Protein AF-A0A9D2IF28-F1 (afdb_monomer)

pLDDT: mean 90.09, std 9.82, range [51.66, 98.56]

Organism: NCBI:txid2838504

InterPro domains:
  IPR001387 Cro/C1-type, helix-turn-helix domain [PF01381] (51-102)
  IPR001387 Cro/C1-type, helix-turn-helix domain [PS50943] (50-104)
  IPR001387 Cro/C1-type, helix-turn-helix domain [SM00530] (49-104)
  IPR001387 Cro/C1-type, helix-turn-helix domain [cd00093] (47-102)
  IPR010982 Lambda repressor-like, DNA-binding domain superfamily [G3DSA:1.10.260.40] (36-106)
  IPR010982 Lambda repressor-like, DNA-binding domain superfamily [SSF47413] (42-106)

Foldseek 3Di:
DKDFLLRLCPVCLVVLQVVVVLPDDPVLSVVLRRDIDDPLLQQQLLLCLLVLLCVLVVHDLVRLCVQLVNDSVRNVCSNRSNDHDDPSSQVSSCVVLVADSSVSNSLSSCVVVVDNCNSVSVSRNVVSVVVVVVVVVVVVVVVPD

Structure (mmCIF, N/CA/C/O backbone):
data_AF-A0A9D2IF28-F1
#
_entry.id   AF-A0A9D2IF28-F1
#
loop_
_atom_site.group_PDB
_atom_site.id
_atom_site.type_symbol
_atom_site.label_atom_id
_atom_site.label_alt_id
_atom_site.label_comp_id
_atom_site.label_asym_id
_atom_site.label_entity_id
_atom_site.label_seq_id
_atom_site.pdbx_PDB_ins_code
_atom_site.Cartn_x
_atom_site.Cartn_y
_atom_site.Cartn_z
_atom_site.occupancy
_atom_site.B_iso_or_equiv
_atom_site.auth_seq_id
_atom_site.auth_comp_id
_atom_site.auth_asym_id
_atom_site.auth_atom_id
_atom_site.pdbx_PDB_model_num
ATOM 1 N N . MET A 1 1 ? 21.427 -6.008 -1.074 1.00 81.94 1 MET A N 1
ATOM 2 C CA . MET A 1 1 ? 20.832 -7.349 -0.879 1.00 81.94 1 MET A CA 1
ATOM 3 C C . MET A 1 1 ? 19.540 -7.376 -1.672 1.00 81.94 1 MET A C 1
ATOM 5 O O . MET A 1 1 ? 18.846 -6.370 -1.633 1.00 81.94 1 MET A O 1
ATOM 9 N N . LYS A 1 2 ? 19.264 -8.449 -2.416 1.00 89.88 2 LYS A N 1
ATOM 10 C CA . LYS A 1 2 ? 17.997 -8.620 -3.137 1.00 89.88 2 LYS A CA 1
ATOM 11 C C . LYS A 1 2 ? 17.167 -9.693 -2.448 1.00 89.88 2 LYS A C 1
ATOM 13 O O . LYS A 1 2 ? 17.747 -10.645 -1.932 1.00 89.88 2 LYS A O 1
ATOM 18 N N . LEU A 1 3 ? 15.854 -9.511 -2.434 1.00 90.31 3 LEU A N 1
ATOM 19 C CA . LEU A 1 3 ? 14.891 -10.450 -1.866 1.00 90.31 3 LEU A CA 1
ATOM 20 C C . LEU A 1 3 ? 13.805 -10.735 -2.894 1.00 90.31 3 LEU A C 1
ATOM 22 O O . LEU A 1 3 ? 13.373 -9.830 -3.603 1.00 90.31 3 LEU A O 1
ATOM 26 N N . LYS A 1 4 ? 13.328 -11.971 -2.962 1.00 92.88 4 LYS A N 1
ATOM 27 C CA . LYS A 1 4 ? 12.144 -12.299 -3.758 1.00 92.88 4 LYS A CA 1
ATOM 28 C C . LYS A 1 4 ? 10.881 -11.828 -3.049 1.00 92.88 4 LYS A C 1
ATOM 30 O O . LYS A 1 4 ? 10.791 -11.879 -1.823 1.00 92.88 4 LYS A O 1
ATOM 35 N N . VAL A 1 5 ? 9.852 -11.451 -3.805 1.00 88.25 5 VAL A N 1
ATOM 36 C CA . VAL A 1 5 ? 8.537 -11.093 -3.237 1.00 88.25 5 VAL A CA 1
ATOM 37 C C . VAL A 1 5 ? 7.971 -12.212 -2.357 1.00 88.25 5 VAL A C 1
ATOM 39 O O . VAL A 1 5 ? 7.410 -11.933 -1.300 1.00 88.25 5 VAL A O 1
ATOM 42 N N . SER A 1 6 ? 8.163 -13.480 -2.728 1.00 87.81 6 SER A N 1
ATOM 43 C CA . SER A 1 6 ? 7.775 -14.627 -1.894 1.00 87.81 6 SER A CA 1
ATOM 44 C C . SER A 1 6 ? 8.464 -14.650 -0.523 1.00 87.81 6 SER A C 1
ATOM 46 O O . SER A 1 6 ? 7.876 -15.096 0.459 1.00 87.81 6 SER A O 1
ATOM 48 N N . GLU A 1 7 ? 9.705 -14.168 -0.437 1.00 88.12 7 GLU A N 1
ATOM 49 C CA . GLU A 1 7 ? 10.459 -14.085 0.820 1.00 88.12 7 GLU A CA 1
ATOM 50 C C . GLU A 1 7 ? 9.952 -12.930 1.685 1.00 88.12 7 GLU A C 1
ATOM 52 O O . GLU A 1 7 ? 9.840 -13.083 2.899 1.00 88.12 7 GLU A O 1
ATOM 57 N N . VAL A 1 8 ? 9.564 -11.813 1.058 1.00 85.69 8 VAL A N 1
ATOM 58 C CA . VAL A 1 8 ? 8.895 -10.693 1.738 1.00 85.69 8 VAL A CA 1
ATOM 59 C C . VAL A 1 8 ? 7.534 -11.127 2.282 1.00 85.69 8 VAL A C 1
ATOM 61 O O . VAL A 1 8 ? 7.204 -10.819 3.420 1.00 85.69 8 VAL A O 1
ATOM 64 N N . LEU A 1 9 ? 6.748 -11.867 1.495 1.00 84.06 9 LEU A N 1
ATOM 65 C CA . LEU A 1 9 ? 5.428 -12.355 1.901 1.00 84.06 9 LEU A CA 1
ATOM 66 C C . LEU A 1 9 ? 5.487 -13.389 3.026 1.00 84.06 9 LEU A C 1
ATOM 68 O O . LEU A 1 9 ? 4.553 -13.467 3.827 1.00 84.06 9 LEU A O 1
ATOM 72 N N . GLY A 1 10 ? 6.538 -14.210 3.083 1.00 85.38 10 GLY A N 1
ATOM 73 C CA . GLY A 1 10 ? 6.688 -15.253 4.094 1.00 85.38 10 GLY A CA 1
ATOM 74 C C . GLY A 1 10 ? 5.432 -16.128 4.200 1.00 85.38 10 GLY A C 1
ATOM 75 O O . GLY A 1 10 ? 4.989 -16.733 3.218 1.00 85.38 10 GLY A O 1
ATOM 76 N N . PHE A 1 11 ? 4.815 -16.149 5.388 1.00 76.12 11 PHE A N 1
ATOM 77 C CA . PHE A 1 11 ? 3.597 -16.919 5.683 1.00 76.12 11 PHE A CA 1
ATOM 78 C C . PHE A 1 11 ? 2.383 -16.539 4.815 1.00 76.12 11 PHE A C 1
ATOM 80 O O . PHE A 1 11 ? 1.458 -17.341 4.674 1.00 76.12 11 PHE A O 1
ATOM 87 N N . TYR A 1 12 ? 2.373 -15.349 4.207 1.00 79.12 12 TYR A N 1
ATOM 88 C CA . TYR A 1 12 ? 1.276 -14.885 3.356 1.00 79.12 12 TYR A CA 1
ATOM 89 C C . TYR A 1 12 ? 1.292 -15.473 1.941 1.00 79.12 12 TYR A C 1
ATOM 91 O O . TYR A 1 12 ? 0.283 -15.386 1.241 1.00 79.12 12 TYR A O 1
ATOM 99 N N . THR A 1 13 ? 2.378 -16.128 1.522 1.00 76.94 13 THR A N 1
ATOM 100 C CA . THR A 1 13 ? 2.498 -16.704 0.170 1.00 76.94 13 THR A CA 1
ATOM 101 C C . THR A 1 13 ? 1.370 -17.695 -0.134 1.00 76.94 13 THR A C 1
ATOM 103 O O . THR A 1 13 ? 0.762 -17.641 -1.199 1.00 76.94 13 THR A O 1
ATOM 106 N N . ALA A 1 14 ? 1.012 -18.555 0.826 1.00 74.88 14 ALA A N 1
ATOM 107 C CA . ALA A 1 14 ? -0.085 -19.509 0.657 1.00 74.88 14 ALA A CA 1
ATOM 108 C C . ALA A 1 14 ? -1.455 -18.820 0.508 1.00 74.88 14 ALA A C 1
ATOM 110 O O . ALA A 1 14 ? -2.314 -19.302 -0.227 1.00 74.88 14 ALA A O 1
ATOM 111 N N . VAL A 1 15 ? -1.657 -17.678 1.175 1.00 73.56 15 VAL A N 1
ATOM 112 C CA . VAL A 1 15 ? -2.891 -16.883 1.058 1.00 73.56 15 VAL A CA 1
ATOM 113 C C . VAL A 1 15 ? -3.026 -16.336 -0.360 1.00 73.56 15 VAL A C 1
ATOM 115 O O . VAL A 1 15 ? -4.088 -16.456 -0.963 1.00 73.56 15 VAL A O 1
ATOM 118 N N . VAL A 1 16 ? -1.931 -15.801 -0.903 1.00 74.56 16 VAL A N 1
ATOM 119 C CA . VAL A 1 16 ? -1.864 -15.280 -2.273 1.00 74.56 16 VAL A CA 1
ATOM 120 C C . VAL A 1 16 ? -2.085 -16.396 -3.304 1.00 74.56 16 VAL A C 1
ATOM 122 O O . VAL A 1 16 ? -2.890 -16.240 -4.216 1.00 74.56 16 VAL A O 1
ATOM 125 N N . MET A 1 17 ? -1.454 -17.559 -3.123 1.00 72.19 17 MET A N 1
ATOM 126 C CA . MET A 1 17 ? -1.572 -18.710 -4.035 1.00 72.19 17 MET A CA 1
ATOM 127 C C . MET A 1 17 ? -2.972 -19.337 -4.072 1.00 72.19 17 MET A C 1
ATOM 129 O O . MET A 1 17 ? -3.387 -19.867 -5.102 1.00 72.19 17 MET A O 1
ATOM 133 N N . ASN A 1 18 ? -3.722 -19.259 -2.971 1.00 69.06 18 ASN A N 1
ATOM 134 C CA . ASN A 1 18 ? -5.101 -19.748 -2.904 1.00 69.06 18 ASN A CA 1
ATOM 135 C C . ASN A 1 18 ? -6.118 -18.766 -3.498 1.00 69.06 18 ASN A C 1
ATOM 137 O O . ASN A 1 18 ? -7.299 -19.092 -3.616 1.00 69.06 18 ASN A O 1
ATOM 141 N N . ALA A 1 19 ? -5.683 -17.576 -3.912 1.00 62.44 19 ALA A N 1
ATOM 142 C CA . ALA A 1 19 ? -6.545 -16.542 -4.461 1.00 62.44 19 ALA A CA 1
ATOM 143 C C . ALA A 1 19 ? -6.901 -16.779 -5.949 1.00 62.44 19 ALA A C 1
ATOM 145 O O . ALA A 1 19 ? -7.051 -15.844 -6.733 1.00 62.44 19 ALA A O 1
ATOM 146 N N . GLN A 1 20 ? -7.085 -18.048 -6.333 1.00 53.59 20 GLN A N 1
ATOM 147 C CA . GLN A 1 20 ? -7.322 -18.525 -7.705 1.00 53.59 20 GLN A CA 1
ATOM 148 C C . GLN A 1 20 ? -8.576 -17.928 -8.376 1.00 53.59 20 GLN A C 1
ATOM 150 O O . GLN A 1 20 ? -8.725 -18.015 -9.590 1.00 53.59 20 GLN A O 1
ATOM 155 N N . ASN A 1 21 ? -9.451 -17.267 -7.613 1.00 56.47 21 ASN A N 1
ATOM 156 C CA . ASN A 1 21 ? -10.683 -16.641 -8.102 1.00 56.47 21 ASN A CA 1
ATOM 157 C C . ASN A 1 21 ? -10.535 -15.152 -8.461 1.00 56.47 21 ASN A C 1
ATOM 159 O O . ASN A 1 21 ? -11.536 -14.476 -8.683 1.00 56.47 21 ASN A O 1
ATOM 163 N N . LEU A 1 22 ? -9.313 -14.616 -8.492 1.00 61.81 22 LEU A N 1
ATOM 164 C CA . LEU A 1 22 ? -9.077 -13.180 -8.653 1.00 61.81 22 LEU A CA 1
ATOM 165 C C . LEU A 1 22 ? -8.718 -12.729 -10.077 1.00 61.81 22 LEU A C 1
ATOM 167 O O . LEU A 1 22 ? -8.211 -11.624 -10.256 1.00 61.81 22 LEU A O 1
ATOM 171 N N . GLY A 1 23 ? -8.977 -13.567 -11.084 1.00 65.19 23 GLY A N 1
ATOM 172 C CA . GLY A 1 23 ? -8.880 -13.173 -12.496 1.00 65.19 23 GLY A CA 1
ATOM 173 C C . GLY A 1 23 ? -7.458 -12.953 -13.021 1.00 65.19 23 GLY A C 1
ATOM 174 O O . GLY A 1 23 ? -7.292 -12.300 -14.044 1.00 65.19 23 GLY A O 1
ATOM 175 N N . VAL A 1 24 ? -6.443 -13.493 -12.346 1.00 70.31 24 VAL A N 1
ATOM 176 C CA . VAL A 1 24 ? -5.040 -13.424 -12.775 1.00 70.31 24 VAL A CA 1
ATOM 177 C C . VAL A 1 24 ? -4.524 -14.825 -13.034 1.00 70.31 24 VAL A C 1
ATOM 179 O O . VAL A 1 24 ? -4.861 -15.766 -12.309 1.00 70.31 24 VAL A O 1
ATOM 182 N N . SER A 1 25 ? -3.734 -14.974 -14.096 1.00 79.81 25 SER A N 1
ATOM 183 C CA . SER A 1 25 ? -3.208 -16.280 -14.455 1.00 79.81 25 SER A CA 1
ATOM 184 C C . SER A 1 25 ? -2.226 -16.768 -13.389 1.00 79.81 25 SER A C 1
ATOM 186 O O . SER A 1 25 ? -1.511 -15.992 -12.753 1.00 79.81 25 SER A O 1
ATOM 188 N N . LYS A 1 26 ? -2.165 -18.088 -13.203 1.00 80.75 26 LYS A N 1
ATOM 189 C CA . LYS A 1 26 ? -1.178 -18.712 -12.314 1.00 80.75 26 LYS A CA 1
ATOM 190 C C . LYS A 1 26 ? 0.253 -18.282 -12.672 1.00 80.75 26 LYS A C 1
ATOM 192 O O . LYS A 1 26 ? 1.055 -18.046 -11.777 1.00 80.75 26 LYS A O 1
ATOM 197 N N . THR A 1 27 ? 0.538 -18.141 -13.964 1.00 84.19 27 THR A N 1
ATOM 198 C CA . THR A 1 27 ? 1.838 -17.705 -14.478 1.00 84.19 27 THR A CA 1
ATOM 199 C C . THR A 1 27 ? 2.181 -16.284 -14.037 1.00 84.19 27 THR A C 1
ATOM 201 O O . THR A 1 27 ? 3.288 -16.045 -13.567 1.00 84.19 27 THR A O 1
ATOM 204 N N . ASP A 1 28 ? 1.238 -15.343 -14.124 1.00 84.12 28 ASP A N 1
ATOM 205 C CA . ASP A 1 28 ? 1.470 -13.960 -13.685 1.00 84.12 28 ASP A CA 1
ATOM 206 C C . ASP A 1 28 ? 1.722 -13.897 -12.177 1.00 84.12 28 ASP A C 1
ATOM 208 O O . ASP A 1 28 ? 2.630 -13.206 -11.717 1.00 84.12 28 ASP A O 1
ATOM 212 N N . LEU A 1 29 ? 0.977 -14.692 -11.405 1.00 83.56 29 LEU A N 1
ATOM 213 C CA . LEU A 1 29 ? 1.178 -14.797 -9.965 1.00 83.56 29 LEU A CA 1
ATOM 214 C C . LEU A 1 29 ? 2.583 -15.302 -9.619 1.00 83.56 29 LEU A C 1
ATOM 216 O O . LEU A 1 29 ? 3.262 -14.727 -8.768 1.00 83.56 29 LEU A O 1
ATOM 220 N N . GLU A 1 30 ? 3.034 -16.357 -10.295 1.00 85.94 30 GLU A N 1
ATOM 221 C CA . GLU A 1 30 ? 4.385 -16.896 -10.139 1.00 85.94 30 GLU A CA 1
ATOM 222 C C . GLU A 1 30 ? 5.453 -15.869 -10.541 1.00 85.94 30 GLU A C 1
ATOM 224 O O . GLU A 1 30 ? 6.466 -15.746 -9.850 1.00 85.94 30 GLU A O 1
ATOM 229 N N . ASN A 1 31 ? 5.220 -15.083 -11.594 1.00 88.38 31 ASN A N 1
ATOM 230 C CA . ASN A 1 31 ? 6.129 -14.014 -12.010 1.00 88.38 31 ASN A CA 1
ATOM 231 C C . ASN A 1 31 ? 6.254 -12.924 -10.934 1.00 88.38 31 ASN A C 1
ATOM 233 O O . ASN A 1 31 ? 7.367 -12.516 -10.590 1.00 88.38 31 ASN A O 1
ATOM 237 N N . TYR A 1 32 ? 5.138 -12.488 -10.342 1.00 89.38 32 TYR A N 1
ATOM 238 C CA . TYR A 1 32 ? 5.165 -11.497 -9.264 1.00 89.38 32 TYR A CA 1
ATOM 239 C C . TYR A 1 32 ? 5.893 -12.031 -8.031 1.00 89.38 32 TYR A C 1
ATOM 241 O O . TYR A 1 32 ? 6.759 -11.350 -7.490 1.00 89.38 32 TYR A O 1
ATOM 249 N N . LEU A 1 33 ? 5.601 -13.266 -7.615 1.00 87.19 33 LEU A N 1
ATOM 250 C CA . LEU A 1 33 ? 6.221 -13.890 -6.442 1.00 87.19 33 LEU A CA 1
ATOM 251 C C . LEU A 1 33 ? 7.735 -14.092 -6.600 1.00 87.19 33 LEU A C 1
ATOM 253 O O . LEU A 1 33 ? 8.473 -13.976 -5.621 1.00 87.19 33 LEU A O 1
ATOM 257 N N . ASN A 1 34 ? 8.200 -14.363 -7.821 1.00 91.25 34 ASN A N 1
ATOM 258 C CA . ASN A 1 34 ? 9.618 -14.549 -8.127 1.00 91.25 34 ASN A CA 1
ATOM 259 C C . ASN A 1 34 ? 10.359 -13.249 -8.461 1.00 91.25 34 ASN A C 1
ATOM 261 O O . ASN A 1 34 ? 11.567 -13.297 -8.694 1.00 91.25 34 ASN A O 1
ATOM 265 N N . THR A 1 35 ? 9.672 -12.102 -8.479 1.00 93.06 35 THR A N 1
ATOM 266 C CA . THR A 1 35 ? 10.317 -10.807 -8.716 1.00 93.06 35 THR A 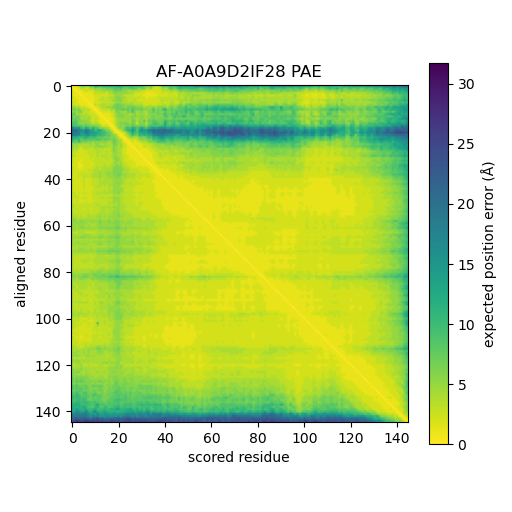CA 1
ATOM 267 C C . THR A 1 35 ? 11.337 -10.540 -7.607 1.00 93.06 35 THR A C 1
ATOM 269 O O . THR A 1 35 ? 10.999 -10.582 -6.423 1.00 93.06 35 THR A O 1
ATOM 272 N N . GLU A 1 36 ? 12.588 -10.283 -7.991 1.00 94.88 36 GLU A N 1
ATOM 273 C CA . GLU A 1 36 ? 13.631 -9.828 -7.073 1.00 94.88 36 GLU A CA 1
ATOM 274 C C . GLU A 1 36 ? 13.514 -8.323 -6.859 1.00 94.88 36 GLU A C 1
ATOM 276 O O . GLU A 1 36 ? 13.446 -7.559 -7.820 1.00 94.88 36 GLU A O 1
ATOM 281 N N . LEU A 1 37 ? 13.533 -7.912 -5.599 1.00 93.88 37 LEU A N 1
ATOM 282 C CA . LEU A 1 37 ? 13.436 -6.531 -5.168 1.00 93.88 37 LEU A CA 1
ATOM 283 C C . LEU A 1 37 ? 14.706 -6.134 -4.428 1.00 93.88 37 LEU A C 1
ATOM 285 O O . LEU A 1 37 ? 15.188 -6.866 -3.555 1.00 93.88 37 LEU A O 1
ATOM 289 N N . ASP A 1 38 ? 15.224 -4.953 -4.742 1.00 95.25 38 ASP A N 1
ATOM 290 C CA . ASP A 1 38 ? 16.071 -4.213 -3.816 1.00 95.25 38 ASP A CA 1
ATOM 291 C C . ASP A 1 38 ? 15.245 -3.244 -2.945 1.00 95.25 38 ASP A C 1
ATOM 293 O O . ASP A 1 38 ? 14.017 -3.182 -3.015 1.00 95.25 38 ASP A O 1
ATOM 297 N N . GLU A 1 39 ? 15.918 -2.493 -2.074 1.00 92.56 39 GLU A N 1
ATOM 298 C CA . GLU A 1 39 ? 15.265 -1.535 -1.175 1.00 92.56 39 GLU A CA 1
ATOM 299 C C . GLU A 1 39 ? 14.488 -0.442 -1.930 1.00 92.56 39 GLU A C 1
ATOM 301 O O . GLU A 1 39 ? 13.397 -0.046 -1.516 1.00 92.56 39 GLU A O 1
ATOM 306 N N . THR A 1 40 ? 15.016 0.016 -3.067 1.00 94.50 40 THR A N 1
ATOM 307 C CA . THR A 1 40 ? 14.362 1.035 -3.896 1.00 94.50 40 THR A CA 1
ATOM 308 C C . THR A 1 40 ? 13.099 0.472 -4.537 1.00 94.50 40 THR A C 1
ATOM 310 O O . THR A 1 40 ? 12.077 1.163 -4.598 1.00 94.50 40 THR A O 1
ATOM 313 N N . ASP A 1 41 ? 13.137 -0.784 -4.979 1.00 95.62 41 ASP A N 1
ATOM 314 C CA . ASP A 1 41 ? 11.971 -1.461 -5.543 1.00 95.62 41 ASP A CA 1
ATOM 315 C C . ASP A 1 41 ? 10.860 -1.637 -4.503 1.00 95.62 41 ASP A C 1
ATOM 317 O O . ASP A 1 41 ? 9.693 -1.385 -4.805 1.00 95.62 41 ASP A O 1
ATOM 321 N N . VAL A 1 42 ? 11.208 -1.974 -3.255 1.00 95.06 42 VAL A N 1
ATOM 322 C CA . VAL A 1 42 ? 10.239 -2.074 -2.148 1.00 95.06 42 VAL A CA 1
ATOM 323 C C . VAL A 1 42 ? 9.539 -0.735 -1.897 1.00 95.06 42 VAL A C 1
ATOM 325 O O . VAL A 1 42 ? 8.315 -0.701 -1.752 1.00 95.06 42 VAL A O 1
ATOM 328 N N . ILE A 1 43 ? 10.281 0.378 -1.890 1.00 95.56 43 ILE A N 1
ATOM 329 C CA . ILE A 1 43 ? 9.716 1.725 -1.689 1.00 95.56 43 ILE A CA 1
ATOM 330 C C . ILE A 1 43 ? 8.758 2.089 -2.829 1.00 95.56 43 ILE A C 1
ATOM 332 O O . ILE A 1 43 ? 7.653 2.580 -2.581 1.00 95.56 43 ILE A O 1
ATOM 336 N N . LYS A 1 44 ? 9.153 1.825 -4.080 1.00 97.56 44 LYS A N 1
ATOM 337 C CA . LYS A 1 44 ? 8.309 2.086 -5.255 1.00 97.56 44 LYS A CA 1
ATOM 338 C C . LYS A 1 44 ? 7.053 1.224 -5.254 1.00 97.56 44 LYS A C 1
ATOM 340 O O . LYS A 1 44 ? 5.971 1.752 -5.501 1.00 97.56 44 LYS A O 1
ATOM 345 N N . ALA A 1 45 ? 7.179 -0.061 -4.927 1.00 97.31 45 ALA A N 1
ATOM 346 C CA . ALA A 1 45 ? 6.047 -0.971 -4.817 1.00 97.31 45 ALA A CA 1
ATOM 347 C C . ALA A 1 45 ? 5.068 -0.486 -3.740 1.00 97.31 45 ALA A C 1
ATOM 349 O O . ALA A 1 45 ? 3.878 -0.327 -4.010 1.00 97.31 45 ALA A O 1
ATOM 350 N N . PHE A 1 46 ? 5.569 -0.148 -2.550 1.00 97.62 46 PHE A N 1
ATOM 351 C CA . PHE A 1 46 ? 4.737 0.394 -1.479 1.00 97.62 46 PHE A CA 1
ATOM 352 C C . PHE A 1 46 ? 3.985 1.664 -1.915 1.00 97.62 46 PHE A C 1
ATOM 354 O O . PHE A 1 46 ? 2.777 1.772 -1.698 1.00 97.62 46 PHE A O 1
ATOM 361 N N . GLY A 1 47 ? 4.675 2.603 -2.572 1.00 98.19 47 GLY A N 1
ATOM 362 C CA . GLY A 1 47 ? 4.080 3.831 -3.105 1.00 98.19 47 GLY A CA 1
ATOM 363 C C . GLY A 1 47 ? 3.004 3.584 -4.163 1.00 98.19 47 GLY A C 1
ATOM 364 O O . GLY A 1 47 ? 1.907 4.141 -4.080 1.00 98.19 47 GLY A O 1
ATOM 365 N N . ALA A 1 48 ? 3.285 2.696 -5.120 1.00 98.31 48 ALA A N 1
ATOM 366 C CA . ALA A 1 48 ? 2.345 2.315 -6.169 1.00 98.31 48 ALA A CA 1
ATOM 367 C C . ALA A 1 48 ? 1.072 1.678 -5.589 1.00 98.31 48 ALA A C 1
ATOM 369 O O . ALA A 1 48 ? -0.037 2.013 -6.013 1.00 98.31 48 ALA A O 1
ATOM 370 N N . ALA A 1 49 ? 1.225 0.805 -4.590 1.00 98.12 49 ALA A N 1
ATOM 371 C CA . ALA A 1 49 ? 0.109 0.187 -3.886 1.00 98.12 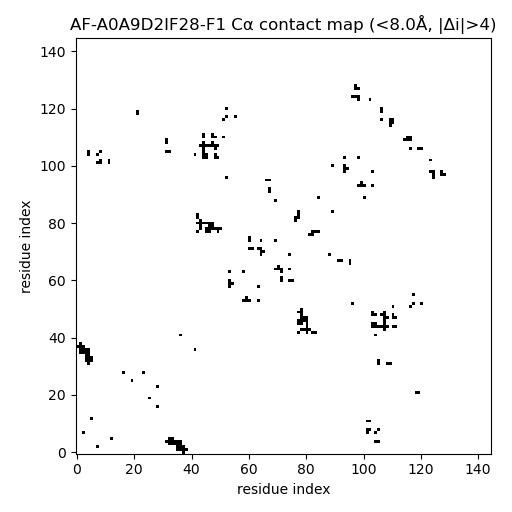49 ALA A CA 1
ATOM 372 C C . ALA A 1 49 ? -0.721 1.229 -3.125 1.00 98.12 49 ALA A C 1
ATOM 374 O O . ALA A 1 49 ? -1.943 1.253 -3.266 1.00 98.12 49 ALA A O 1
ATOM 375 N N . LEU A 1 50 ? -0.068 2.113 -2.359 1.00 98.50 50 LEU A N 1
ATOM 376 C CA . LEU A 1 50 ? -0.724 3.186 -1.605 1.00 98.50 50 LEU A CA 1
ATOM 377 C C . LEU A 1 50 ? -1.605 4.048 -2.514 1.00 98.50 50 LEU A C 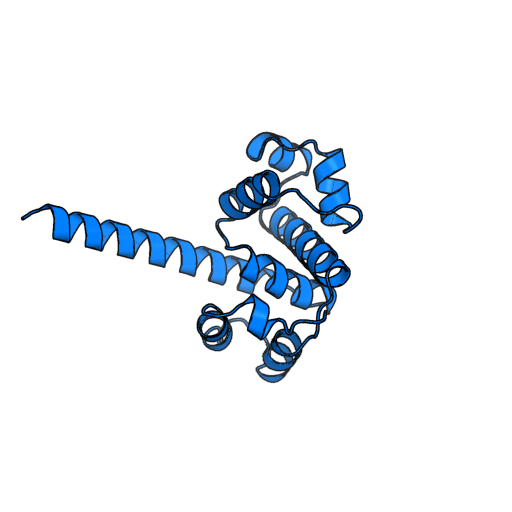1
ATOM 379 O O . LEU A 1 50 ? -2.782 4.255 -2.217 1.00 98.50 50 LEU A O 1
ATOM 383 N N . LYS A 1 51 ? -1.052 4.487 -3.648 1.00 98.56 51 LYS A N 1
ATOM 384 C CA . LYS A 1 51 ? -1.776 5.293 -4.630 1.00 98.56 51 LYS A CA 1
ATOM 385 C C . LYS A 1 51 ? -2.994 4.561 -5.178 1.00 98.56 51 LYS A C 1
ATOM 387 O O . LYS A 1 51 ? -4.098 5.101 -5.163 1.00 98.56 51 LYS A O 1
ATOM 392 N N . ALA A 1 52 ? -2.796 3.325 -5.633 1.00 98.25 52 ALA A N 1
ATOM 393 C CA . ALA A 1 52 ? -3.860 2.525 -6.220 1.00 98.25 52 ALA A CA 1
ATOM 394 C C . ALA A 1 52 ? -4.987 2.250 -5.212 1.00 98.25 52 ALA A C 1
ATOM 396 O O . ALA A 1 52 ? -6.155 2.436 -5.537 1.00 98.25 52 ALA A O 1
ATOM 397 N N . MET A 1 53 ? -4.660 1.871 -3.973 1.00 98.00 53 MET A N 1
ATOM 398 C CA . MET A 1 53 ? -5.666 1.619 -2.935 1.00 98.00 53 MET A CA 1
ATOM 399 C C . MET A 1 53 ? -6.420 2.887 -2.537 1.00 98.00 53 MET A C 1
ATOM 401 O O . MET A 1 53 ? -7.641 2.837 -2.395 1.00 98.00 53 MET A O 1
ATOM 405 N N . ARG A 1 54 ? -5.736 4.034 -2.428 1.00 98.38 54 ARG A N 1
ATOM 406 C CA . ARG A 1 54 ? -6.393 5.329 -2.201 1.00 98.38 54 ARG A CA 1
ATOM 407 C C . ARG A 1 54 ? -7.416 5.628 -3.303 1.00 98.38 54 ARG A C 1
ATOM 409 O O . ARG A 1 54 ? -8.534 6.051 -3.015 1.00 98.38 54 ARG A O 1
ATOM 416 N N . GLU A 1 55 ? -7.048 5.404 -4.562 1.00 98.19 55 GLU A N 1
ATOM 417 C CA . GLU A 1 55 ? -7.930 5.619 -5.716 1.00 98.19 55 GLU A CA 1
ATOM 418 C C . GLU A 1 55 ? -9.122 4.647 -5.728 1.00 98.19 55 GLU A C 1
ATOM 420 O O . GLU A 1 55 ? -10.251 5.076 -5.968 1.00 98.19 55 GLU A O 1
ATOM 425 N N . ILE A 1 56 ? -8.908 3.374 -5.379 1.00 97.38 56 ILE A N 1
ATOM 426 C CA . ILE A 1 56 ? -9.966 2.355 -5.249 1.00 97.38 56 ILE A CA 1
ATOM 427 C C . ILE A 1 56 ? -10.975 2.715 -4.145 1.00 97.38 56 ILE A C 1
ATOM 429 O O . ILE A 1 56 ? -12.185 2.556 -4.328 1.00 97.38 56 ILE A O 1
ATOM 433 N N . GLU A 1 57 ? -10.499 3.215 -3.001 1.00 97.19 57 GLU A N 1
ATOM 434 C CA . GLU A 1 57 ? -11.351 3.710 -1.907 1.00 97.19 57 GLU A CA 1
ATOM 435 C C . GLU A 1 57 ? -11.955 5.094 -2.212 1.00 97.19 57 GLU A C 1
ATOM 437 O O . GLU A 1 57 ? -12.758 5.607 -1.434 1.00 97.19 57 GLU A O 1
ATOM 442 N N . LYS A 1 58 ? -11.624 5.685 -3.371 1.00 97.75 58 LYS A N 1
ATOM 443 C CA . LYS A 1 58 ? -12.082 7.009 -3.822 1.00 97.75 58 LYS A CA 1
ATOM 444 C C . LYS A 1 58 ? -11.711 8.130 -2.849 1.00 97.75 58 LYS A C 1
ATOM 446 O O . LYS A 1 58 ? -12.424 9.127 -2.720 1.00 97.75 58 LYS A O 1
ATOM 451 N N . GLU A 1 59 ? -10.573 7.990 -2.182 1.00 97.88 59 GLU A N 1
ATOM 452 C CA . GLU A 1 59 ? -10.074 8.977 -1.237 1.00 97.88 59 GLU A CA 1
ATOM 453 C C . GLU A 1 59 ? -9.221 10.032 -1.952 1.00 97.88 59 GLU A C 1
ATOM 455 O O . GLU A 1 59 ? -8.318 9.742 -2.742 1.00 97.88 59 GLU A O 1
ATOM 460 N N . SER A 1 60 ? -9.475 11.306 -1.651 1.00 98.25 60 SER A N 1
ATOM 461 C CA . SER A 1 60 ? -8.541 12.364 -2.038 1.00 98.25 60 SER A CA 1
ATOM 462 C C . SER A 1 60 ? -7.288 12.300 -1.159 1.00 98.25 60 SER A C 1
ATOM 464 O O . SER A 1 60 ? -7.352 11.851 -0.014 1.00 98.25 60 SER A O 1
ATOM 466 N N . LEU A 1 61 ? -6.157 12.827 -1.639 1.00 98.12 61 LEU A N 1
ATOM 467 C CA . LEU A 1 61 ? -4.958 12.972 -0.801 1.00 98.12 61 LEU A CA 1
ATOM 468 C C . LEU A 1 61 ? -5.237 13.785 0.477 1.00 98.12 61 LEU A C 1
ATOM 470 O O . LEU A 1 61 ? -4.670 13.493 1.524 1.00 98.12 61 LEU A O 1
ATOM 474 N N . ASN A 1 62 ? -6.135 14.776 0.418 1.00 98.12 62 ASN A N 1
ATOM 475 C CA . ASN A 1 62 ? -6.546 15.557 1.589 1.00 98.12 62 ASN A CA 1
ATOM 476 C C . ASN A 1 62 ? -7.358 14.730 2.589 1.00 98.12 62 ASN A C 1
ATOM 478 O O . ASN A 1 62 ? -7.203 14.923 3.791 1.00 98.12 62 ASN A O 1
ATOM 482 N N . THR A 1 63 ? -8.228 13.846 2.098 1.00 98.38 63 THR A N 1
ATOM 483 C CA . THR A 1 63 ? -9.009 12.935 2.941 1.00 98.38 63 THR A CA 1
ATOM 484 C C . THR A 1 63 ? -8.061 11.993 3.662 1.00 98.38 63 THR A C 1
ATOM 486 O O . THR A 1 63 ? -7.989 12.036 4.885 1.00 98.38 63 THR A O 1
ATOM 489 N N . LEU A 1 64 ? -7.247 11.250 2.905 1.00 98.44 64 LEU A N 1
ATOM 490 C CA . LEU A 1 64 ? -6.291 10.306 3.474 1.00 98.44 64 LEU A CA 1
ATOM 491 C C . LEU A 1 64 ? -5.348 11.002 4.464 1.00 98.44 64 LEU A C 1
ATOM 493 O O . LEU A 1 64 ? -5.172 10.525 5.576 1.00 98.44 64 LEU A O 1
ATOM 497 N N . SER A 1 65 ? -4.816 12.175 4.103 1.00 98.44 65 SER A N 1
ATOM 498 C CA . SER A 1 65 ? -3.936 12.977 4.962 1.00 98.44 65 SER A CA 1
ATOM 499 C C . SER A 1 65 ? -4.508 13.245 6.352 1.00 98.44 65 SER A C 1
ATOM 501 O O . SER A 1 65 ? -3.767 13.154 7.332 1.00 98.44 65 SER A O 1
ATOM 503 N N . LYS A 1 66 ? -5.807 13.548 6.440 1.00 98.06 66 LYS A N 1
ATOM 504 C CA . LYS A 1 66 ? -6.495 13.788 7.712 1.00 98.06 66 LYS A CA 1
ATOM 505 C C . LYS A 1 66 ? -6.721 12.497 8.491 1.00 98.06 66 LYS A C 1
ATOM 507 O O . LYS A 1 66 ? -6.480 12.487 9.691 1.00 98.06 66 LYS A O 1
ATOM 512 N N . GLU A 1 67 ? -7.142 11.432 7.815 1.00 98.12 67 GLU A N 1
ATOM 513 C CA . GLU A 1 67 ? -7.449 10.144 8.451 1.00 98.12 67 GLU A CA 1
ATOM 514 C C . GLU A 1 67 ? -6.209 9.493 9.080 1.00 98.12 67 GLU A C 1
ATOM 516 O O . GLU A 1 67 ? -6.275 8.975 10.193 1.00 98.12 67 GLU A O 1
ATOM 521 N N . ILE A 1 68 ? -5.056 9.554 8.403 1.00 97.88 68 ILE A N 1
ATOM 522 C CA . ILE A 1 68 ? -3.818 8.927 8.898 1.00 97.88 68 ILE A CA 1
ATOM 523 C C . ILE A 1 68 ? -2.855 9.907 9.569 1.00 97.88 68 ILE A C 1
ATOM 525 O O . ILE A 1 68 ? -1.794 9.493 10.044 1.00 97.88 68 ILE A O 1
ATOM 529 N N . ASP A 1 69 ? -3.201 11.196 9.621 1.00 97.88 69 ASP A N 1
ATOM 530 C CA . ASP A 1 69 ? -2.359 12.250 10.193 1.00 97.88 69 ASP A CA 1
ATOM 531 C C . ASP A 1 69 ? -0.934 12.218 9.590 1.00 97.88 69 ASP A C 1
ATOM 533 O O . ASP A 1 69 ? 0.083 12.030 10.266 1.00 97.88 69 ASP A O 1
ATOM 537 N N . ILE A 1 70 ? -0.872 12.300 8.256 1.00 98.25 70 ILE A N 1
ATOM 538 C CA . ILE A 1 70 ? 0.363 12.467 7.475 1.00 98.25 70 ILE A CA 1
ATOM 539 C C . ILE A 1 70 ? 0.113 13.586 6.461 1.00 98.25 70 ILE A C 1
ATOM 541 O O . ILE A 1 70 ? -0.877 13.513 5.735 1.00 98.25 70 ILE A O 1
ATOM 545 N N . PRO A 1 71 ? 0.979 14.610 6.348 1.00 98.38 71 PRO A N 1
ATOM 546 C CA . PR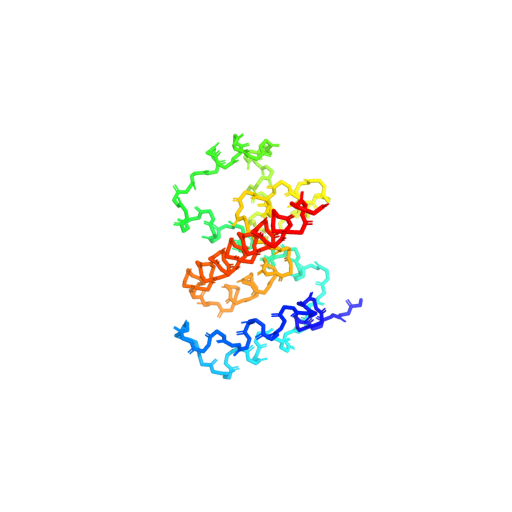O A 1 71 ? 0.749 15.713 5.419 1.00 98.38 71 PRO A CA 1
ATOM 547 C C . PRO A 1 71 ? 0.590 15.249 3.966 1.00 98.38 71 PRO A C 1
ATOM 549 O O . PRO A 1 71 ? 1.375 14.437 3.479 1.00 98.38 71 PRO A O 1
ATOM 552 N N . ASN A 1 72 ? -0.377 15.821 3.245 1.00 97.88 72 ASN A N 1
ATOM 553 C CA . ASN A 1 72 ? -0.631 15.518 1.831 1.00 97.88 72 ASN A CA 1
ATOM 554 C C . ASN A 1 72 ? 0.647 15.557 0.953 1.00 97.88 72 ASN A C 1
ATOM 556 O O . ASN A 1 72 ? 0.899 14.569 0.261 1.00 97.88 72 ASN A O 1
ATOM 560 N N . PRO A 1 73 ? 1.531 16.581 1.030 1.00 98.19 73 PRO A N 1
ATOM 561 C CA . PRO A 1 73 ? 2.768 16.590 0.241 1.00 98.19 73 PRO A CA 1
ATOM 562 C C . PRO A 1 73 ? 3.688 15.399 0.533 1.00 98.19 73 PRO A C 1
ATOM 564 O O . PRO A 1 73 ? 4.406 14.932 -0.349 1.00 98.19 73 PRO A O 1
ATOM 567 N N . THR A 1 74 ? 3.660 14.905 1.769 1.00 98.31 74 THR A N 1
ATOM 568 C CA . THR A 1 74 ? 4.427 13.742 2.211 1.00 98.31 74 THR A CA 1
ATOM 569 C C . THR A 1 74 ? 3.833 12.455 1.641 1.00 98.31 74 THR A C 1
ATOM 571 O O . THR A 1 74 ? 4.569 11.671 1.050 1.00 98.31 74 THR A O 1
ATOM 574 N N . ILE A 1 75 ? 2.508 12.279 1.714 1.00 98.50 75 ILE A N 1
ATOM 575 C CA . ILE A 1 75 ? 1.808 11.146 1.082 1.00 98.50 75 ILE A CA 1
ATOM 576 C C . ILE A 1 75 ? 2.074 11.130 -0.423 1.00 98.50 75 ILE A C 1
ATOM 578 O O . ILE A 1 75 ? 2.439 10.094 -0.965 1.00 98.50 75 ILE A O 1
ATOM 582 N N . ASN A 1 76 ? 1.981 12.280 -1.093 1.00 98.38 76 ASN A N 1
ATOM 583 C CA . ASN A 1 76 ? 2.267 12.378 -2.521 1.00 98.38 76 ASN A CA 1
ATOM 584 C C . ASN A 1 76 ? 3.706 11.938 -2.849 1.00 98.38 76 ASN A C 1
ATOM 586 O O . ASN A 1 76 ? 3.933 11.244 -3.836 1.00 98.38 76 ASN A O 1
ATOM 590 N N . ARG A 1 77 ? 4.703 12.280 -2.022 1.00 98.38 77 ARG A N 1
ATOM 591 C CA . ARG A 1 77 ? 6.078 11.780 -2.212 1.00 98.38 77 ARG A CA 1
ATOM 592 C C . ARG A 1 77 ? 6.177 10.265 -2.034 1.00 98.38 77 ARG A C 1
ATOM 594 O O . ARG A 1 77 ? 6.945 9.642 -2.762 1.00 98.38 77 ARG A O 1
ATOM 601 N N . TYR A 1 78 ? 5.407 9.683 -1.114 1.00 98.38 78 TYR A N 1
ATOM 602 C CA . TYR A 1 78 ? 5.343 8.230 -0.929 1.00 98.38 78 TYR A CA 1
ATOM 603 C C . TYR A 1 78 ? 4.695 7.544 -2.129 1.00 98.38 78 TYR A C 1
ATOM 605 O O . TYR A 1 78 ? 5.284 6.625 -2.681 1.00 98.38 78 TYR A O 1
ATOM 613 N N . GLU A 1 79 ? 3.546 8.039 -2.597 1.00 98.38 79 GLU A N 1
ATOM 614 C CA . GLU A 1 79 ? 2.830 7.499 -3.764 1.00 98.38 79 GLU A CA 1
ATOM 615 C C . GLU A 1 79 ? 3.671 7.494 -5.046 1.00 98.38 79 GLU A C 1
ATOM 617 O O . GLU A 1 79 ? 3.480 6.644 -5.912 1.00 98.38 79 GLU A O 1
ATOM 622 N N . ASN A 1 80 ? 4.621 8.424 -5.162 1.00 97.38 80 ASN A N 1
ATOM 623 C CA . ASN A 1 80 ? 5.538 8.516 -6.297 1.00 97.38 80 ASN A CA 1
ATOM 624 C C . ASN A 1 80 ? 6.898 7.832 -6.047 1.00 97.38 80 ASN A C 1
ATOM 626 O O . ASN A 1 80 ? 7.805 7.975 -6.864 1.00 97.38 80 ASN A O 1
ATOM 630 N N . GLY A 1 81 ? 7.072 7.127 -4.922 1.00 95.50 81 GLY A N 1
ATOM 631 C CA . GLY A 1 81 ? 8.313 6.420 -4.584 1.00 95.50 81 GLY A CA 1
ATOM 632 C C . GLY A 1 81 ? 9.529 7.333 -4.378 1.00 95.50 81 GLY A C 1
ATOM 633 O O . GLY A 1 81 ? 10.660 6.879 -4.511 1.00 95.50 81 GLY A O 1
ATOM 634 N N . ILE A 1 82 ? 9.310 8.622 -4.091 1.00 95.88 82 ILE A N 1
ATOM 635 C CA . ILE A 1 82 ? 10.377 9.621 -3.911 1.00 95.88 82 ILE A CA 1
ATOM 636 C C . ILE A 1 82 ? 11.017 9.476 -2.528 1.00 95.88 82 ILE A C 1
ATOM 638 O O . ILE A 1 82 ? 12.231 9.588 -2.392 1.00 95.88 82 ILE A O 1
ATOM 642 N N . ASN A 1 83 ? 10.195 9.229 -1.503 1.00 94.44 83 ASN A N 1
ATOM 643 C CA . ASN A 1 83 ? 10.634 9.069 -0.120 1.00 94.44 83 ASN A CA 1
ATOM 644 C C . ASN A 1 83 ? 10.110 7.748 0.454 1.00 94.44 83 ASN A C 1
ATOM 646 O O . ASN A 1 83 ? 8.981 7.351 0.165 1.00 94.44 83 ASN A O 1
ATOM 650 N N . ALA A 1 84 ? 10.886 7.136 1.347 1.00 94.31 84 ALA A N 1
ATOM 651 C CA . ALA A 1 84 ? 10.413 6.044 2.187 1.00 94.31 84 ALA A CA 1
ATOM 652 C C . ALA A 1 84 ? 9.614 6.592 3.388 1.00 94.31 84 ALA A C 1
ATOM 654 O O . ALA A 1 84 ? 10.072 7.540 4.038 1.00 94.31 84 ALA A O 1
ATOM 655 N N . PRO A 1 85 ? 8.452 6.011 3.730 1.00 96.19 85 PRO A N 1
ATOM 656 C CA . PRO A 1 85 ? 7.800 6.285 5.003 1.00 96.19 85 PRO A CA 1
ATOM 657 C C . PRO A 1 85 ? 8.609 5.709 6.173 1.00 96.19 85 PRO A C 1
ATOM 659 O O . PRO A 1 85 ? 9.235 4.657 6.061 1.00 96.19 85 PRO A O 1
ATOM 662 N N . THR A 1 86 ? 8.553 6.363 7.332 1.00 97.12 86 THR A N 1
ATOM 663 C CA . THR A 1 86 ? 9.108 5.810 8.577 1.00 97.12 86 THR A CA 1
ATOM 664 C C . THR A 1 86 ? 8.231 4.676 9.112 1.00 97.12 86 THR A C 1
ATOM 666 O O . THR A 1 86 ? 7.050 4.590 8.779 1.00 97.12 86 THR A O 1
ATOM 669 N N . ILE A 1 87 ? 8.759 3.835 10.009 1.00 96.94 87 ILE A N 1
ATOM 670 C CA . ILE A 1 87 ? 7.988 2.726 10.606 1.00 96.94 87 ILE A CA 1
ATOM 671 C C . ILE A 1 87 ? 6.645 3.196 11.210 1.00 96.94 87 ILE A C 1
ATOM 673 O O . ILE A 1 87 ? 5.621 2.605 10.866 1.00 96.94 87 ILE A O 1
ATOM 677 N N . PRO A 1 88 ? 6.569 4.271 12.026 1.00 97.94 88 PRO A N 1
ATOM 678 C CA . PRO A 1 88 ? 5.281 4.762 12.528 1.00 97.94 88 PRO A CA 1
ATOM 679 C C . PRO A 1 88 ? 4.293 5.164 11.423 1.00 97.94 88 PRO A C 1
ATOM 681 O O . PRO A 1 88 ? 3.088 4.962 11.561 1.00 97.94 88 PRO A O 1
ATOM 684 N N . GLN A 1 89 ? 4.788 5.720 10.316 1.00 98.00 89 GLN A N 1
ATOM 685 C CA . GLN A 1 89 ? 3.953 6.091 9.174 1.00 98.00 89 GLN A CA 1
ATOM 686 C C . GLN A 1 89 ? 3.465 4.861 8.411 1.00 98.00 89 GLN A C 1
ATOM 688 O O . GLN A 1 89 ? 2.293 4.817 8.046 1.00 98.00 89 GLN A O 1
ATOM 693 N N . ILE A 1 90 ? 4.318 3.846 8.232 1.00 97.81 90 ILE A N 1
ATOM 694 C CA . ILE A 1 90 ? 3.911 2.553 7.669 1.00 97.81 90 ILE A CA 1
ATOM 695 C C . ILE A 1 90 ? 2.776 1.975 8.511 1.00 97.81 90 ILE A C 1
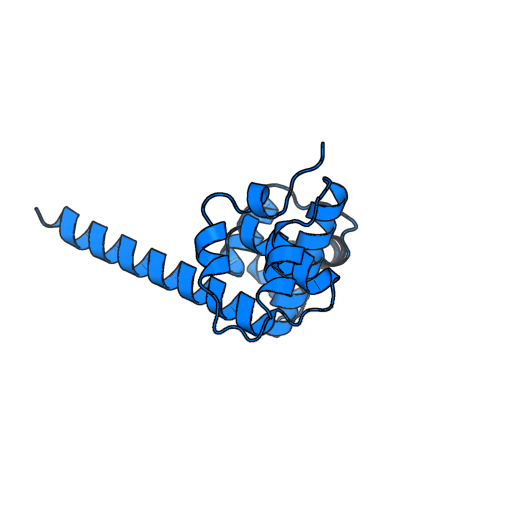ATOM 697 O O . ILE A 1 90 ? 1.743 1.632 7.949 1.00 97.81 90 ILE A O 1
ATOM 701 N N . VAL A 1 91 ? 2.919 1.947 9.843 1.00 97.50 91 VAL A N 1
ATOM 702 C CA . VAL A 1 91 ? 1.889 1.439 10.769 1.00 97.50 91 VAL A CA 1
ATOM 703 C C . VAL A 1 91 ? 0.552 2.165 10.587 1.00 97.50 91 VAL A C 1
ATOM 705 O O . VAL A 1 91 ? -0.483 1.510 10.479 1.00 97.50 91 VAL A O 1
ATOM 708 N N . LYS A 1 92 ? 0.562 3.502 10.505 1.00 98.06 92 LYS A N 1
ATOM 709 C CA . LYS A 1 92 ? -0.645 4.308 10.245 1.00 98.06 92 LYS A CA 1
ATOM 710 C C . LYS A 1 92 ? -1.307 3.930 8.912 1.00 98.06 92 LYS A C 1
ATOM 712 O O . LYS A 1 92 ? -2.515 3.707 8.866 1.00 98.06 92 LYS A O 1
ATOM 717 N N . ILE A 1 93 ? -0.513 3.806 7.848 1.00 98.06 93 ILE A N 1
ATOM 718 C CA . ILE A 1 93 ? -0.993 3.473 6.500 1.00 98.06 93 ILE A CA 1
ATOM 719 C C . ILE A 1 93 ? -1.601 2.063 6.463 1.00 98.06 93 ILE A C 1
ATOM 721 O O . ILE A 1 93 ? -2.747 1.896 6.051 1.00 98.06 93 ILE A O 1
ATOM 725 N N . VAL A 1 94 ? -0.875 1.043 6.928 1.00 95.88 94 VAL A N 1
ATOM 726 C CA . VAL A 1 94 ? -1.351 -0.353 6.884 1.00 95.88 94 VAL A CA 1
ATOM 727 C C . VAL A 1 94 ? -2.584 -0.569 7.765 1.00 95.88 94 VAL A C 1
ATOM 729 O O . VAL A 1 94 ? -3.456 -1.370 7.424 1.00 95.88 94 VAL A O 1
ATOM 732 N N . ALA A 1 95 ? -2.700 0.176 8.871 1.00 95.44 95 ALA A N 1
ATOM 733 C CA . ALA A 1 95 ? -3.878 0.151 9.732 1.00 95.44 95 ALA A CA 1
ATOM 734 C C . ALA A 1 95 ? -5.119 0.735 9.039 1.00 95.44 95 ALA A C 1
ATOM 736 O O . ALA A 1 95 ? -6.190 0.134 9.133 1.00 95.44 95 ALA A O 1
ATOM 737 N N . HIS A 1 96 ? -4.973 1.852 8.315 1.00 97.31 96 HIS A N 1
ATOM 738 C CA . HIS A 1 96 ? -6.062 2.485 7.555 1.00 97.31 96 HIS A CA 1
ATOM 739 C C . HIS A 1 96 ? -6.647 1.542 6.501 1.00 97.31 96 HIS A C 1
ATOM 741 O O . HIS A 1 96 ? -7.846 1.255 6.496 1.00 97.31 96 HIS A O 1
ATOM 747 N N . PHE A 1 97 ? -5.778 0.969 5.666 1.00 96.50 97 PHE A N 1
ATOM 748 C CA . PHE A 1 97 ? -6.186 0.055 4.594 1.00 96.50 97 PHE A CA 1
ATOM 749 C C . PHE A 1 97 ? -6.481 -1.373 5.084 1.00 96.50 97 PHE A C 1
ATOM 751 O O . PHE A 1 97 ? -7.030 -2.183 4.338 1.00 96.50 97 PHE A O 1
ATOM 758 N N . LYS A 1 98 ? -6.175 -1.678 6.354 1.00 93.88 98 LYS A N 1
ATOM 759 C CA . LYS A 1 98 ? -6.371 -2.984 7.010 1.00 93.88 98 LYS A CA 1
ATOM 760 C C . LYS A 1 98 ? -5.706 -4.144 6.269 1.00 93.88 98 LYS A C 1
ATOM 762 O O . LYS A 1 98 ? -6.262 -5.240 6.176 1.00 93.88 98 LYS A O 1
ATOM 767 N N . ILE A 1 99 ? -4.509 -3.904 5.750 1.00 91.69 99 ILE A N 1
ATOM 768 C CA . ILE A 1 99 ? -3.720 -4.887 5.008 1.00 91.69 99 ILE A CA 1
ATOM 769 C C . ILE A 1 99 ? -2.277 -4.825 5.506 1.00 91.69 99 ILE A C 1
ATOM 771 O O . ILE A 1 99 ? -1.762 -3.722 5.660 1.00 91.69 99 ILE A O 1
ATOM 775 N N . PRO A 1 100 ? -1.619 -5.969 5.763 1.00 91.69 100 PRO A N 1
ATOM 776 C CA . PRO A 1 100 ? -0.248 -5.993 6.265 1.00 91.69 100 PRO A CA 1
ATOM 777 C C . PRO A 1 100 ? 0.760 -5.454 5.236 1.00 91.69 100 PRO A C 1
ATOM 779 O O . PRO A 1 100 ? 0.503 -5.446 4.030 1.00 91.69 100 PRO A O 1
ATOM 782 N N . PHE A 1 101 ? 1.924 -5.013 5.716 1.00 93.81 101 PHE A N 1
ATOM 783 C CA . PHE A 1 101 ? 2.966 -4.388 4.892 1.00 93.81 101 PHE A CA 1
ATOM 784 C C . PHE A 1 101 ? 3.422 -5.282 3.730 1.00 93.81 101 PHE A C 1
ATOM 786 O O . PHE A 1 101 ? 3.594 -4.818 2.607 1.00 93.81 101 PHE A O 1
ATOM 793 N N . GLU A 1 102 ? 3.561 -6.578 3.975 1.00 91.81 102 GLU A N 1
ATOM 794 C CA . GLU A 1 102 ? 4.012 -7.550 2.985 1.00 91.81 102 GLU A CA 1
ATOM 795 C C . GLU A 1 102 ? 3.061 -7.606 1.777 1.00 91.81 102 GLU A C 1
ATOM 797 O O . GLU A 1 102 ? 3.490 -7.696 0.626 1.00 91.81 102 GLU A O 1
ATOM 802 N N . MET A 1 103 ? 1.757 -7.469 2.030 1.00 91.38 103 MET A N 1
ATOM 803 C CA . MET A 1 103 ? 0.742 -7.416 0.979 1.00 91.38 103 MET A CA 1
ATOM 804 C C . MET A 1 103 ? 0.770 -6.088 0.218 1.00 91.38 103 MET A C 1
ATOM 806 O O . MET A 1 103 ? 0.516 -6.089 -0.982 1.00 91.38 103 MET A O 1
ATOM 810 N N . PHE A 1 104 ? 1.123 -4.969 0.864 1.00 94.31 104 PHE A N 1
ATOM 811 C CA . PHE A 1 104 ? 1.374 -3.707 0.153 1.00 94.31 104 PHE A CA 1
ATOM 812 C C . PHE A 1 104 ? 2.477 -3.878 -0.891 1.00 94.31 104 PHE A C 1
ATOM 814 O O . PHE A 1 104 ? 2.301 -3.462 -2.033 1.00 94.31 104 PHE A O 1
ATOM 821 N N . VAL A 1 105 ? 3.591 -4.514 -0.519 1.00 94.62 105 VAL A N 1
ATOM 822 C CA . VAL A 1 105 ? 4.711 -4.740 -1.443 1.00 94.62 105 VAL A CA 1
ATOM 823 C C . VAL A 1 105 ? 4.271 -5.615 -2.616 1.00 94.62 105 VAL A C 1
ATOM 825 O O . VAL A 1 105 ? 4.475 -5.238 -3.767 1.00 94.62 105 VAL A O 1
ATOM 828 N N . PHE A 1 106 ? 3.594 -6.734 -2.350 1.00 93.38 106 PHE A N 1
ATOM 829 C CA . PHE A 1 106 ? 3.091 -7.622 -3.402 1.00 93.38 106 PHE A CA 1
ATOM 830 C C . PHE A 1 106 ? 2.115 -6.923 -4.367 1.00 93.38 106 PHE A C 1
ATOM 832 O O . PHE A 1 106 ? 2.308 -6.970 -5.584 1.00 93.38 106 PHE A O 1
ATOM 839 N N . LEU A 1 107 ? 1.098 -6.231 -3.839 1.00 93.88 107 LEU A N 1
ATOM 840 C CA . LEU A 1 107 ? 0.131 -5.477 -4.646 1.00 93.88 107 LEU A CA 1
ATOM 841 C C . LEU A 1 107 ? 0.822 -4.370 -5.454 1.00 93.88 107 LEU A C 1
ATOM 843 O O . LEU A 1 107 ? 0.463 -4.109 -6.600 1.00 93.88 107 LEU A O 1
ATOM 847 N N . GLY A 1 108 ? 1.841 -3.744 -4.871 1.00 96.19 108 GLY A N 1
ATOM 848 C CA . GLY A 1 108 ? 2.672 -2.740 -5.516 1.00 96.19 108 GLY A CA 1
ATOM 849 C C . GLY A 1 108 ? 3.419 -3.266 -6.729 1.00 96.19 108 GLY A C 1
ATOM 850 O O . GLY A 1 108 ? 3.353 -2.660 -7.796 1.00 96.19 108 GLY A O 1
ATOM 851 N N . VAL A 1 109 ? 4.077 -4.419 -6.586 1.00 95.62 109 VAL A N 1
ATOM 852 C CA . VAL A 1 109 ? 4.778 -5.091 -7.688 1.00 95.62 109 VAL A CA 1
ATOM 853 C C . VAL A 1 109 ? 3.808 -5.428 -8.815 1.00 95.62 109 VAL A C 1
ATOM 855 O O . VAL A 1 109 ? 4.070 -5.077 -9.964 1.00 95.62 109 VAL A O 1
ATOM 858 N N . ALA A 1 110 ? 2.658 -6.025 -8.492 1.00 93.38 110 ALA A N 1
ATOM 859 C CA . ALA A 1 110 ? 1.636 -6.333 -9.488 1.00 93.38 110 ALA A CA 1
ATOM 860 C C . ALA A 1 110 ? 1.173 -5.063 -10.225 1.00 93.38 110 ALA A C 1
ATOM 862 O O . ALA A 1 110 ? 1.143 -5.024 -11.457 1.00 93.38 110 ALA A O 1
ATOM 863 N N . LYS A 1 111 ? 0.900 -3.979 -9.485 1.00 95.38 111 LYS A N 1
ATOM 864 C CA . LYS A 1 111 ? 0.493 -2.695 -10.068 1.00 95.38 111 LYS A CA 1
ATOM 865 C C . LYS A 1 111 ? 1.567 -2.098 -10.978 1.00 95.38 111 LYS A C 1
ATOM 867 O O . LYS A 1 111 ? 1.242 -1.595 -12.052 1.00 95.38 111 LYS A O 1
ATOM 872 N N . MET A 1 112 ? 2.834 -2.149 -10.570 1.00 95.00 112 MET A N 1
ATOM 873 C CA . MET A 1 112 ? 3.965 -1.674 -11.375 1.00 95.00 112 MET A CA 1
ATOM 874 C C . MET A 1 112 ? 4.136 -2.471 -12.673 1.00 95.00 112 MET A C 1
ATOM 876 O O . MET A 1 112 ? 4.613 -1.922 -13.661 1.00 95.00 112 MET A O 1
ATOM 880 N N . GLN A 1 113 ? 3.704 -3.732 -12.689 1.00 92.75 113 GLN A N 1
ATOM 881 C CA . GLN A 1 113 ? 3.684 -4.591 -13.875 1.00 92.75 113 GLN A CA 1
ATOM 882 C C . GLN A 1 113 ? 2.388 -4.457 -14.699 1.00 92.75 113 GLN A C 1
ATOM 884 O O . GLN A 1 113 ? 2.150 -5.239 -15.613 1.00 92.75 113 GLN A O 1
ATOM 889 N N . GLY A 1 114 ? 1.558 -3.446 -14.411 1.00 90.94 114 GLY A N 1
ATOM 890 C CA . GLY A 1 114 ? 0.371 -3.104 -15.199 1.00 90.94 114 GLY A CA 1
ATOM 891 C C . GLY A 1 114 ? -0.917 -3.803 -14.765 1.00 90.94 114 GLY A C 1
ATOM 892 O O . GLY A 1 114 ? -1.956 -3.579 -15.384 1.00 90.94 114 GLY A O 1
ATOM 893 N N . GLN A 1 115 ? -0.883 -4.600 -13.696 1.00 90.44 115 GLN A N 1
ATOM 894 C CA . GLN A 1 115 ? -2.065 -5.297 -13.202 1.00 90.44 115 GLN A CA 1
ATOM 895 C C . GLN A 1 115 ? -3.064 -4.321 -12.566 1.00 90.44 115 GLN A C 1
ATOM 897 O O . GLN A 1 115 ? -2.696 -3.395 -11.830 1.00 90.44 115 GLN A O 1
ATOM 902 N N . ASP A 1 116 ? -4.353 -4.560 -12.804 1.00 91.25 116 ASP A N 1
ATOM 903 C CA . ASP A 1 116 ? -5.407 -4.008 -11.958 1.00 91.25 116 ASP A CA 1
ATOM 904 C C . ASP A 1 116 ? -5.507 -4.840 -10.675 1.00 91.25 116 ASP A C 1
ATOM 906 O O . ASP A 1 116 ? -5.754 -6.048 -10.710 1.00 91.25 116 ASP A O 1
ATOM 910 N N . ILE A 1 117 ? -5.277 -4.182 -9.541 1.00 91.88 117 ILE A N 1
ATOM 911 C CA . ILE A 1 117 ? -5.161 -4.820 -8.232 1.00 91.88 117 ILE A CA 1
ATOM 912 C C . ILE A 1 117 ? -6.436 -4.703 -7.392 1.00 91.88 117 ILE A C 1
ATOM 914 O O . ILE A 1 117 ? -6.430 -5.149 -6.247 1.00 91.88 117 ILE A O 1
ATOM 918 N N . GLU A 1 118 ? -7.523 -4.108 -7.896 1.00 93.00 118 GLU A N 1
ATOM 919 C CA . GLU A 1 118 ? -8.717 -3.848 -7.080 1.00 93.00 118 GLU A CA 1
ATOM 920 C C . GLU A 1 118 ? -9.304 -5.125 -6.469 1.00 93.00 118 GLU A C 1
ATOM 922 O O . GLU A 1 118 ? -9.513 -5.198 -5.253 1.00 93.00 118 GLU A O 1
ATOM 927 N N . ALA A 1 119 ? -9.530 -6.152 -7.290 1.00 88.00 119 ALA A N 1
ATOM 928 C CA . ALA A 1 119 ? -10.066 -7.427 -6.817 1.00 88.00 119 ALA A CA 1
ATOM 929 C C . ALA A 1 119 ? -9.164 -8.051 -5.736 1.00 88.00 119 ALA A C 1
ATOM 931 O O . ALA A 1 119 ? -9.653 -8.590 -4.741 1.00 88.00 119 ALA A O 1
ATOM 932 N N . TRP A 1 120 ? -7.847 -7.923 -5.904 1.00 87.19 120 TRP A N 1
ATOM 933 C CA . TRP A 1 120 ? -6.838 -8.473 -5.001 1.00 87.19 120 TRP A CA 1
ATOM 934 C C . TRP A 1 120 ? -6.828 -7.758 -3.669 1.00 87.19 120 TRP A C 1
ATOM 936 O O . TRP A 1 120 ? -6.957 -8.383 -2.619 1.00 87.19 120 TRP A O 1
ATOM 946 N N . TYR A 1 121 ? -6.759 -6.437 -3.725 1.00 91.62 121 TYR A N 1
ATOM 947 C CA . TYR A 1 121 ? -6.844 -5.577 -2.566 1.00 91.62 121 TYR A CA 1
ATOM 948 C C . TYR A 1 121 ? -8.108 -5.873 -1.738 1.00 91.62 121 TYR A C 1
ATOM 950 O O . TYR A 1 121 ? -8.018 -6.120 -0.531 1.00 91.62 121 TYR A O 1
ATOM 958 N N . ARG A 1 122 ? -9.282 -5.947 -2.383 1.00 90.69 122 ARG A N 1
ATOM 959 C CA . ARG A 1 122 ? -10.552 -6.255 -1.702 1.00 90.69 122 ARG A CA 1
ATOM 960 C C . ARG A 1 122 ? -10.540 -7.637 -1.048 1.00 90.69 122 ARG A C 1
ATOM 962 O O . ARG A 1 122 ? -10.993 -7.774 0.090 1.00 90.69 122 ARG A O 1
ATOM 969 N N . ALA A 1 123 ? -9.997 -8.645 -1.727 1.00 86.00 123 ALA A N 1
ATOM 970 C CA . ALA A 1 123 ? -9.896 -9.998 -1.192 1.00 86.00 123 ALA A CA 1
ATOM 971 C C . ALA A 1 123 ? -8.935 -10.083 0.003 1.00 86.00 123 ALA A C 1
ATOM 973 O O . ALA A 1 123 ? -9.290 -10.658 1.034 1.00 86.00 123 ALA A O 1
ATOM 974 N N . CYS A 1 124 ? -7.759 -9.454 -0.090 1.00 85.44 124 CYS A N 1
ATOM 975 C CA . CYS A 1 124 ? -6.798 -9.355 1.007 1.00 85.44 124 CYS A CA 1
ATOM 976 C C . CYS A 1 124 ? -7.429 -8.688 2.235 1.00 85.44 124 CYS A C 1
ATOM 978 O O . CYS A 1 124 ? -7.372 -9.241 3.334 1.00 85.44 124 CYS A O 1
ATOM 980 N N . ARG A 1 125 ? -8.096 -7.541 2.050 1.00 88.88 125 ARG A N 1
ATOM 981 C CA . ARG A 1 125 ? -8.784 -6.821 3.131 1.00 88.88 125 ARG A CA 1
ATOM 982 C C . ARG A 1 125 ? -9.851 -7.690 3.800 1.00 88.88 125 ARG A C 1
ATOM 984 O O . ARG A 1 125 ? -9.871 -7.808 5.024 1.00 88.88 125 ARG A O 1
ATOM 991 N N . ALA A 1 126 ? -10.697 -8.353 3.010 1.00 88.06 126 ALA A N 1
ATOM 992 C CA . ALA A 1 126 ? -11.735 -9.243 3.527 1.00 88.06 126 ALA A CA 1
ATOM 993 C C . ALA A 1 126 ? -11.149 -10.429 4.314 1.00 88.06 126 ALA A C 1
ATOM 995 O O . ALA A 1 126 ? -11.659 -10.780 5.381 1.00 88.06 126 ALA A O 1
ATOM 996 N N . ALA A 1 127 ? -10.055 -11.024 3.829 1.00 84.19 127 ALA A N 1
ATOM 997 C CA . ALA A 1 127 ? -9.369 -12.115 4.514 1.00 84.19 127 ALA A CA 1
ATOM 998 C C . ALA A 1 127 ? -8.811 -11.673 5.877 1.00 84.19 127 ALA A C 1
ATOM 1000 O O . ALA A 1 127 ? -9.030 -12.360 6.879 1.00 84.19 127 ALA A O 1
ATOM 1001 N N . VAL A 1 128 ? -8.161 -10.504 5.941 1.00 84.62 128 VAL A N 1
ATOM 1002 C CA . VAL A 1 128 ? -7.633 -9.941 7.196 1.00 84.62 128 VAL A CA 1
ATOM 1003 C C . VAL A 1 128 ? -8.761 -9.671 8.192 1.00 84.62 128 VAL A C 1
ATOM 1005 O O . VAL A 1 128 ? -8.675 -10.072 9.355 1.00 84.62 128 VAL A O 1
ATOM 1008 N N . GLU A 1 129 ? -9.853 -9.047 7.751 1.00 87.44 129 GLU A N 1
ATOM 1009 C CA . GLU A 1 129 ? -10.999 -8.769 8.620 1.00 87.44 129 GLU A CA 1
ATOM 1010 C C . GLU A 1 129 ? -11.656 -10.052 9.151 1.00 87.44 129 GLU A C 1
ATOM 1012 O O . GLU A 1 129 ? -12.010 -10.130 10.333 1.00 87.44 129 GLU A O 1
ATOM 1017 N N . ASN A 1 130 ? -11.793 -11.079 8.310 1.00 86.06 130 ASN A N 1
ATOM 1018 C CA . ASN A 1 130 ? -12.347 -12.370 8.713 1.00 86.06 130 ASN A CA 1
ATOM 1019 C C . ASN A 1 130 ? -11.452 -13.077 9.738 1.00 86.06 130 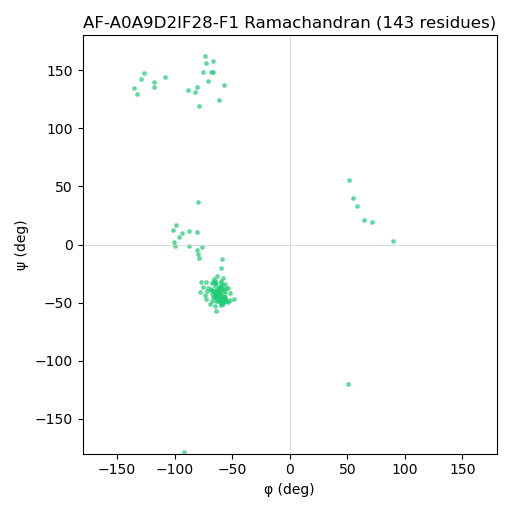ASN A C 1
ATOM 1021 O O . ASN A 1 130 ? -11.957 -13.542 10.763 1.00 86.06 130 ASN A O 1
ATOM 1025 N N . ALA A 1 131 ? -10.134 -13.086 9.523 1.00 84.44 131 ALA A N 1
ATOM 1026 C CA . ALA A 1 131 ? -9.176 -13.652 10.471 1.00 84.44 131 ALA A CA 1
ATOM 1027 C C . ALA A 1 131 ? -9.239 -12.941 11.837 1.00 84.44 131 ALA A C 1
ATOM 1029 O O . ALA A 1 131 ? -9.279 -13.584 12.890 1.00 84.44 131 ALA A O 1
ATOM 1030 N N . GLN A 1 132 ? -9.342 -11.608 11.842 1.00 85.56 132 GLN A N 1
ATOM 1031 C CA . GLN A 1 132 ? -9.497 -10.833 13.075 1.00 85.56 132 GLN A CA 1
ATOM 1032 C C . GLN A 1 132 ? -10.811 -11.152 13.803 1.00 85.56 132 GLN A C 1
ATOM 1034 O O . GLN A 1 132 ? -10.815 -11.291 15.030 1.00 85.56 132 GLN A O 1
ATOM 1039 N N . LYS A 1 133 ? -11.928 -11.292 13.076 1.00 89.12 133 LYS A N 1
ATOM 1040 C CA . LYS A 1 133 ? -13.225 -11.683 13.657 1.00 89.12 133 LYS A CA 1
ATOM 1041 C C . LYS A 1 133 ? -13.155 -13.071 14.297 1.00 89.12 133 LYS A C 1
ATOM 1043 O O . LYS A 1 133 ? -13.591 -13.225 15.438 1.00 89.12 133 LYS A O 1
ATOM 1048 N N . GLN A 1 134 ? -12.563 -14.047 13.608 1.00 88.31 134 GLN A N 1
ATOM 1049 C CA . GLN A 1 134 ? -12.388 -15.410 14.119 1.00 88.31 134 GLN A CA 1
ATOM 1050 C C . GLN A 1 134 ? -11.516 -15.437 15.380 1.00 88.31 134 GLN A C 1
ATOM 1052 O O . GLN A 1 134 ? -11.918 -16.019 16.387 1.00 88.31 134 GLN A O 1
ATOM 1057 N N . SER A 1 135 ? -10.381 -14.730 15.378 1.00 88.56 135 SER A N 1
ATOM 1058 C CA . SER A 1 135 ? -9.498 -14.646 16.548 1.00 88.56 135 SER A CA 1
ATOM 1059 C C . SER A 1 135 ? -10.206 -14.034 17.76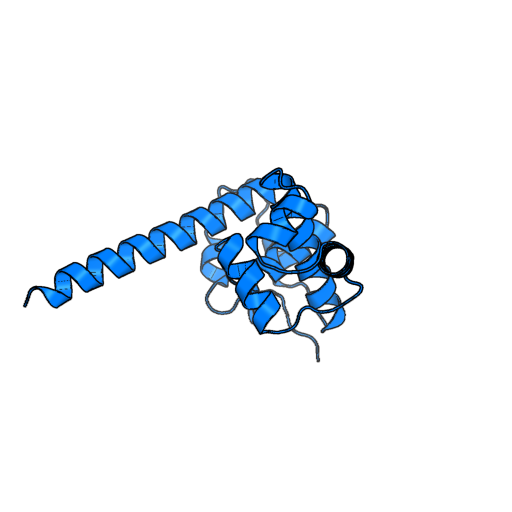5 1.00 88.56 135 SER A C 1
ATOM 1061 O O . SER A 1 135 ? -10.105 -14.541 18.883 1.00 88.56 135 SER A O 1
ATOM 1063 N N . ARG A 1 136 ? -10.999 -12.973 17.560 1.00 88.56 136 ARG A N 1
ATOM 1064 C CA . ARG A 1 136 ? -11.803 -12.360 18.632 1.00 88.56 136 ARG A CA 1
ATOM 1065 C C . ARG A 1 136 ? -12.870 -13.317 19.167 1.00 88.56 136 ARG A C 1
ATOM 1067 O O . ARG A 1 136 ? -13.078 -13.361 20.378 1.00 88.56 136 ARG A O 1
ATOM 1074 N N . ALA A 1 137 ? -13.534 -14.074 18.293 1.00 91.19 137 ALA A N 1
ATOM 1075 C CA . ALA A 1 137 ? -14.526 -15.069 18.693 1.00 9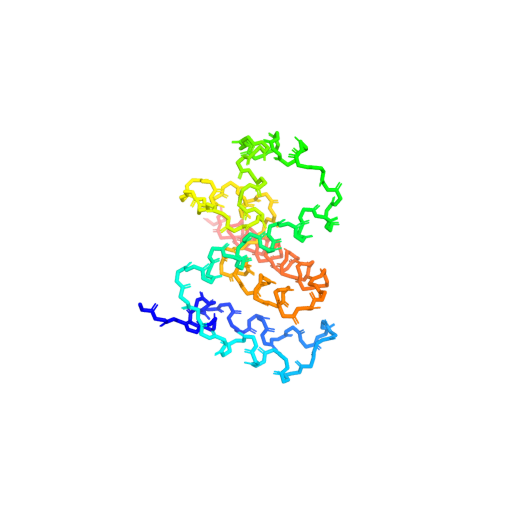1.19 137 ALA A CA 1
ATOM 1076 C C . ALA A 1 137 ? -13.896 -16.194 19.534 1.00 91.19 137 ALA A C 1
ATOM 1078 O O . ALA A 1 137 ? -14.429 -16.530 20.589 1.00 91.19 137 ALA A O 1
ATOM 1079 N N . GLN A 1 138 ? -12.726 -16.698 19.129 1.00 90.06 138 GLN A N 1
ATOM 1080 C CA . GLN A 1 138 ? -11.976 -17.717 19.873 1.00 90.06 138 GLN A CA 1
ATOM 1081 C C . GLN A 1 138 ? -11.555 -17.227 21.265 1.00 90.06 138 GLN A C 1
ATOM 1083 O O . GLN A 1 138 ? -11.799 -17.913 22.254 1.00 90.06 138 GLN A O 1
ATOM 1088 N N . ARG A 1 139 ? -11.012 -16.006 21.373 1.00 89.94 139 ARG A N 1
ATOM 1089 C CA . ARG A 1 139 ? -10.631 -15.414 22.671 1.00 89.94 139 ARG A CA 1
ATOM 1090 C C . ARG A 1 139 ? -11.827 -15.249 23.612 1.00 89.94 139 ARG A C 1
ATOM 1092 O O . ARG A 1 139 ? -11.712 -15.505 24.804 1.00 89.94 139 ARG A O 1
ATOM 1099 N N . ARG A 1 140 ? -12.992 -14.860 23.079 1.00 87.56 140 ARG A N 1
ATOM 1100 C CA . ARG A 1 140 ? -14.242 -14.766 23.856 1.00 87.56 140 ARG A CA 1
ATOM 1101 C C . ARG A 1 140 ? -14.757 -16.128 24.318 1.00 87.56 140 ARG A C 1
ATOM 1103 O O . ARG A 1 140 ? -15.365 -16.193 25.379 1.00 87.56 140 ARG A O 1
ATOM 1110 N N . ALA A 1 141 ? -14.552 -17.183 23.531 1.00 87.38 141 ALA A N 1
ATOM 1111 C CA . ALA A 1 141 ? -14.913 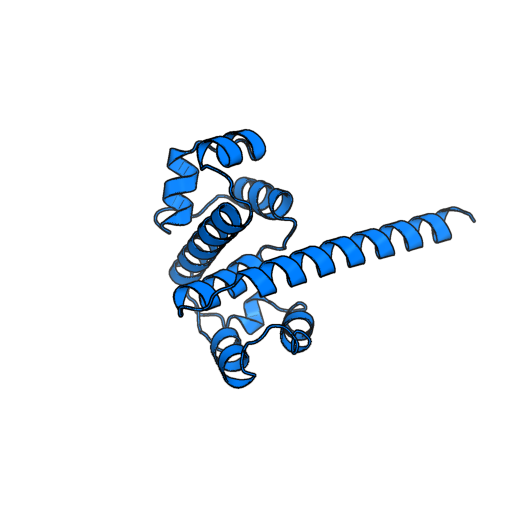-18.542 23.922 1.00 87.38 141 ALA A CA 1
ATOM 1112 C C . ALA A 1 141 ? -13.984 -19.081 25.024 1.00 87.38 141 ALA A C 1
ATOM 1114 O O . ALA A 1 141 ? -14.456 -19.734 25.945 1.00 87.38 141 ALA A O 1
ATOM 1115 N N . GLN A 1 142 ? -12.688 -18.757 24.965 1.00 83.19 142 GLN A N 1
ATOM 1116 C CA . GLN A 1 142 ? -11.687 -19.212 25.938 1.00 83.19 142 GLN A CA 1
ATOM 1117 C C . GLN A 1 142 ? -11.730 -18.455 27.275 1.00 83.19 142 GLN A C 1
ATOM 1119 O O . GLN A 1 142 ? -11.471 -19.054 28.308 1.00 83.19 142 GLN A O 1
ATOM 1124 N N . GLY A 1 143 ? -12.091 -17.167 27.284 1.00 74.75 143 GLY A N 1
ATOM 1125 C CA . GLY A 1 143 ? -12.209 -16.361 28.512 1.00 74.75 143 GLY A CA 1
ATOM 1126 C C . GLY A 1 143 ? -13.515 -16.538 29.303 1.00 74.75 143 GLY A C 1
ATOM 1127 O O . GLY A 1 143 ? -13.807 -15.713 30.163 1.00 74.75 143 GLY A O 1
ATOM 1128 N N . LYS A 1 144 ? -14.339 -17.542 28.971 1.00 60.16 144 LYS A N 1
ATOM 1129 C CA . LYS A 1 144 ? -15.593 -17.886 29.674 1.00 60.16 144 LYS A CA 1
ATOM 1130 C C . LYS A 1 144 ? -15.459 -19.097 30.615 1.00 60.16 144 LYS A C 1
ATOM 1132 O O . LYS A 1 144 ? -16.478 -19.617 31.068 1.00 60.16 144 LYS A O 1
ATOM 1137 N N . HIS A 1 145 ? -14.236 -19.531 30.897 1.00 51.66 145 HIS A N 1
ATOM 1138 C CA . HIS A 1 145 ? -13.901 -20.567 31.876 1.00 51.66 145 HIS A CA 1
ATOM 1139 C C . HIS A 1 145 ? -13.078 -19.962 33.010 1.00 51.66 145 HIS A C 1
ATOM 1141 O O . HIS A 1 145 ? -13.206 -20.482 34.137 1.00 51.66 145 HIS A O 1
#

Radius of gyration: 15.98 Å; Cα contacts (8 Å, |Δi|>4): 147; chains: 1; bounding box: 36×37×47 Å

Solvent-accessible surface area (backbone atoms only — not comparable to full-atom values): 7899 Å² total; per-residue (Å²): 123,74,44,36,41,42,67,64,31,47,87,49,42,63,61,61,68,68,47,72,85,61,86,64,55,71,67,57,53,52,51,51,37,63,37,74,32,42,72,68,49,45,38,34,14,36,9,42,23,52,46,51,51,35,55,75,72,66,48,49,60,69,53,50,20,62,78,55,71,43,60,44,73,56,53,54,33,26,37,68,39,74,45,77,75,52,72,74,53,47,53,39,51,31,58,74,67,44,41,59,69,45,56,35,34,51,48,3,47,39,41,76,72,70,46,85,48,65,63,52,54,54,49,49,29,51,50,46,53,50,53,52,52,51,53,53,51,53,53,59,62,64,75,73,116

Secondary structure (DSSP, 8-state):
--EEHHHHHGGGHHHHHT-TTSS--HHHHHHHHT-EE-HHHHHHHHHHHHHHHHHHTT--HHHHHHHHT--HHHHHHHHTTSSPPPHHHHHHHHHHHT--HHHHHHHHHHHHTT---HHHHHHHHHHHHHHHHHHHHHHHHHTT-

Mean predicted aligned error: 4.63 Å

Sequence (145 aa):
MKLKVSEVLGFYTAVVMNAQNLGVSKTDLENYLNTELDETDVIKAFGAALKAMREIEKESLNTLSKEIDIPNPTINRYENGINAPTIPQIVKIVAHFKIPFEMFVFLGVAKMQGQDIEAWYRACRAAVENAQKQSRAQRRAQGKH

Nearest PDB structures (foldseek):
  2b5a-assembly1_A  TM=8.194E-01  e=3.127E-03  [Bacillus] caldolyticus
  1y7y-assembly1_B  TM=9.006E-01  e=1.981E-02  Aeromonas hydrophila
  5woq-assembly2_C  TM=8.197E-01  e=2.952E-02  Mycolicibacterium smegmatis MC2 155
  3f51-assembly1_A  TM=7.159E-01  e=1.088E-02  Corynebacterium glutamicum
  4i6u-assembly1_A  TM=7.815E-01  e=3.788E-02  Enterobacter sp. RFL1396